Protein AF-U2TJZ3-F1 (afdb_monomer)

Organism: NCBI:txid1125712

pLDDT: mean 84.26, std 11.45, range [46.31, 97.44]

Sequence (152 aa):
MGEGGQATVEAALLLPAVMLVLALVLEPACMGYTYATMRAVAAQTARAVATDYDGSLGDCAQYARRRLAAVPELAPFHVGGAEDWNCQMARDGSRVTVSIRGHVRPLPLLGVAASAFGQSDGTGVVLEATCAEQVRAEWVGGGYGEWQQMWG

Secondary structure (DSSP, 8-state):
--HHHHHHHHHHHHHHHHHHHHHHHHHHHHHHHHHHHHHHHHHHHHHHHHH--SS-THHHHHHHHHHHTTS-SSTTT-BS-TTT-EEEEEEETTEEEEEEEEEE---HHHHHHHHHHS-B-SS-EEEEEEEEEE-S-TTS-S-HHHHHHH--

Foldseek 3Di:
DPPVVVVVVCVVVVVVVVVVVCLVPVLVVLQVVLLVQLQVLFVVLQVVVLPDDPPDCVVSVVSSLVSSVVFDCDQSNFHDPSVQWDWDWDDDPQKIKIKIKGFHARPPVVQVVQVVVAPADPGGGMDMHMDMDRSDDPPPDDDPVRVVVVVD

Nearest PDB structures (foldseek):
  6zqb-assembly1_CH  TM=5.609E-01  e=2.072E+00  Saccharomyces cerevisiae S288C
  1vi7-assembly1_A  TM=5.652E-01  e=4.225E+00  Escherichia coli
  7ah9-assembly1_5C  TM=4.127E-01  e=5.841E+00  Salmonella enterica subsp. enterica serovar Typhimurium str. LT2
  4u7o-assembly1_B  TM=3.517E-01  e=3.712E+00  Lactiplantibacillus plantarum JDM1
  1dwn-assembly1_A-42  TM=3.618E-01  e=7.568E+00  Pseudomonas phage PP7

Solvent-accessible surface area (backbone atoms only — not comparable to full-atom values): 8513 Å² total; per-residue (Å²): 146,61,67,76,60,51,58,52,53,53,56,64,50,44,57,59,51,52,52,51,53,48,50,66,52,49,42,58,50,33,40,46,51,37,50,52,48,43,43,52,42,20,47,54,35,31,54,49,52,63,72,57,80,86,84,63,67,60,62,46,39,54,52,38,49,63,60,52,66,75,54,57,88,38,47,46,43,22,46,73,59,84,79,42,55,45,66,48,75,48,76,58,93,49,36,26,38,17,38,38,33,39,31,24,43,52,60,72,78,54,30,53,54,48,41,73,77,42,59,58,60,98,86,25,36,54,48,76,28,75,30,75,48,72,69,52,62,88,84,66,73,76,52,74,69,54,54,50,61,75,77,105

Radius of gyration: 23.38 Å; Cα contacts (8 Å, |Δi|>4): 190; chains: 1; bounding box: 62×33×78 Å

InterPro domains:
  IPR012495 TadE-like domain [PF07811] (5-47)

Mean predicted aligned error: 9.0 Å

Structure (mmCIF, N/CA/C/O backbone):
data_AF-U2TJZ3-F1
#
_entry.id   AF-U2TJZ3-F1
#
loop_
_atom_site.group_PDB
_atom_site.id
_atom_site.type_symbol
_atom_site.label_atom_id
_atom_site.label_alt_id
_atom_site.label_comp_id
_atom_site.label_asym_id
_atom_site.label_entity_id
_atom_site.label_seq_id
_atom_site.pdbx_PDB_ins_code
_atom_site.Cartn_x
_atom_site.Cartn_y
_atom_site.Cartn_z
_atom_site.occupancy
_atom_site.B_iso_or_equiv
_atom_site.auth_seq_id
_atom_site.auth_comp_id
_atom_site.auth_asym_id
_atom_site.auth_atom_id
_atom_site.pdbx_PDB_model_num
ATOM 1 N N . MET A 1 1 ? -26.276 4.419 49.925 1.00 46.31 1 MET A N 1
ATOM 2 C CA . MET A 1 1 ? -27.156 4.292 48.737 1.00 46.31 1 MET A CA 1
ATOM 3 C C . MET A 1 1 ? -26.492 4.941 47.513 1.00 46.31 1 MET A C 1
ATOM 5 O O . MET A 1 1 ? -27.097 5.785 46.872 1.00 46.31 1 MET A O 1
ATOM 9 N N . GLY A 1 2 ? -25.234 4.579 47.210 1.00 55.44 2 GLY A N 1
ATOM 10 C CA . GLY A 1 2 ? -24.443 5.199 46.126 1.00 55.44 2 GLY A CA 1
ATOM 11 C C . GLY A 1 2 ? -23.671 4.211 45.240 1.00 55.44 2 GLY A C 1
ATOM 12 O O . GLY A 1 2 ? -23.315 4.549 44.119 1.00 55.44 2 GLY A O 1
ATOM 13 N N . GLU A 1 3 ? -23.475 2.969 45.687 1.00 58.41 3 GLU A N 1
ATOM 14 C CA . GLU A 1 3 ? -22.602 2.000 45.004 1.00 58.41 3 GLU A CA 1
ATOM 15 C C . GLU A 1 3 ? -23.244 1.355 43.761 1.00 58.41 3 GLU A C 1
ATOM 17 O O . GLU A 1 3 ? -22.561 1.110 42.770 1.00 58.41 3 GLU A O 1
ATOM 22 N N . GLY A 1 4 ? -24.567 1.143 43.755 1.00 58.09 4 GLY A N 1
ATOM 23 C CA . GLY A 1 4 ? -25.264 0.526 42.613 1.00 58.09 4 GLY A CA 1
ATOM 24 C C . GLY A 1 4 ? -25.368 1.425 41.371 1.00 58.09 4 GLY A C 1
ATOM 25 O O . GLY A 1 4 ? -25.402 0.933 40.244 1.00 58.09 4 GLY A O 1
ATOM 26 N N . GLY A 1 5 ? -25.378 2.749 41.568 1.00 60.09 5 GLY A N 1
ATOM 27 C CA . GLY A 1 5 ? -25.382 3.721 40.473 1.00 60.09 5 GLY A CA 1
ATOM 28 C C . GLY A 1 5 ? -24.017 3.806 39.796 1.00 60.09 5 GLY A C 1
ATOM 29 O O . GLY A 1 5 ? -23.932 3.679 38.579 1.00 60.09 5 GLY A O 1
ATOM 30 N N . GLN A 1 6 ? -22.948 3.929 40.590 1.00 61.75 6 GLN A N 1
ATOM 31 C CA . GLN A 1 6 ? -21.574 4.082 40.103 1.00 61.75 6 GLN A CA 1
ATOM 32 C C . GLN A 1 6 ? -21.099 2.886 39.265 1.00 61.75 6 GLN A C 1
ATOM 34 O O . GLN A 1 6 ? -20.560 3.090 38.180 1.00 61.75 6 GLN A O 1
ATOM 39 N N . ALA A 1 7 ? -21.388 1.652 39.692 1.00 65.44 7 ALA A N 1
ATOM 40 C CA . ALA A 1 7 ? -21.024 0.449 38.937 1.00 65.44 7 ALA A CA 1
ATOM 41 C C . ALA A 1 7 ? -21.679 0.390 37.539 1.00 65.44 7 ALA A C 1
ATOM 43 O O . ALA A 1 7 ? -21.076 -0.098 36.585 1.00 65.44 7 ALA A O 1
ATOM 44 N N . THR A 1 8 ? -22.894 0.930 37.394 1.00 67.44 8 THR A N 1
ATOM 45 C CA . THR A 1 8 ? -23.599 0.991 36.102 1.00 67.44 8 THR A CA 1
ATOM 46 C C . THR A 1 8 ? -23.010 2.074 35.193 1.00 67.44 8 THR A C 1
ATOM 48 O O . THR A 1 8 ? -22.888 1.863 33.987 1.00 67.44 8 THR A O 1
ATOM 51 N N . VAL A 1 9 ? -22.603 3.219 35.758 1.00 70.88 9 VAL A N 1
ATOM 52 C CA . VAL A 1 9 ? -21.956 4.302 34.994 1.00 70.88 9 VAL A CA 1
ATOM 53 C C . VAL A 1 9 ? -20.569 3.875 34.504 1.00 70.88 9 VAL A C 1
ATOM 55 O O . VAL A 1 9 ? -20.241 4.092 33.339 1.00 70.88 9 VAL A O 1
ATOM 58 N N . GLU A 1 10 ? -19.779 3.210 35.351 1.00 73.25 10 GLU A N 1
ATOM 59 C CA . GLU A 1 10 ? -18.466 2.680 34.966 1.00 73.25 10 GLU A CA 1
ATOM 60 C C . GLU A 1 10 ? -18.588 1.603 33.878 1.00 73.25 10 GLU A C 1
ATOM 62 O O . GLU A 1 10 ? -17.864 1.658 32.884 1.00 73.25 10 GLU A O 1
ATOM 67 N N . ALA A 1 11 ? -19.561 0.690 33.983 1.00 75.25 11 ALA A N 1
ATOM 68 C CA . ALA A 1 11 ? -19.828 -0.303 32.941 1.00 75.25 11 ALA A CA 1
ATOM 69 C C . ALA A 1 11 ? -20.281 0.327 31.607 1.00 75.25 11 ALA A C 1
ATOM 71 O O . ALA A 1 11 ? -19.885 -0.143 30.538 1.00 75.25 11 ALA A O 1
ATOM 72 N N . ALA A 1 12 ? -21.068 1.409 31.649 1.00 81.69 12 ALA A N 1
ATOM 73 C CA . ALA A 1 12 ? -21.532 2.115 30.452 1.00 81.69 12 ALA A CA 1
ATOM 74 C C . ALA A 1 12 ? -20.397 2.842 29.706 1.00 81.69 12 ALA A C 1
ATOM 76 O O . ALA A 1 12 ? -20.434 2.936 28.480 1.00 81.69 12 ALA A O 1
ATOM 77 N N . LEU A 1 13 ? -19.380 3.325 30.427 1.00 85.06 13 LEU A N 1
ATOM 78 C CA . LEU A 1 13 ? -18.173 3.936 29.852 1.00 85.06 13 LEU A CA 1
ATOM 79 C C . LEU A 1 13 ? -17.121 2.903 29.429 1.00 85.06 13 LEU A C 1
ATOM 81 O O . LEU A 1 13 ? -16.334 3.176 28.520 1.00 85.06 13 LEU A O 1
ATOM 85 N N . LEU A 1 14 ? -17.124 1.716 30.041 1.00 88.75 14 LEU A N 1
ATOM 86 C CA . LEU A 1 14 ? -16.159 0.659 29.752 1.00 88.75 14 LEU A CA 1
ATOM 87 C C . LEU A 1 14 ? -16.246 0.191 28.296 1.00 88.75 14 LEU A C 1
ATOM 89 O O . LEU A 1 14 ? -15.222 0.084 27.628 1.00 88.75 14 LEU A O 1
ATOM 93 N N . LEU A 1 15 ? -17.454 -0.062 27.781 1.00 88.50 15 LEU A N 1
ATOM 94 C CA . LEU A 1 15 ? -17.619 -0.581 26.421 1.00 88.50 15 LEU A CA 1
ATOM 95 C C . LEU A 1 15 ? -17.111 0.410 25.349 1.00 88.50 15 LEU A C 1
ATOM 97 O O . LEU A 1 15 ? -16.272 0.001 24.543 1.00 88.50 15 LEU A O 1
ATOM 101 N N . PRO A 1 16 ? -17.513 1.701 25.339 1.00 89.12 16 PRO A N 1
ATOM 102 C CA . PRO A 1 16 ? -16.952 2.688 24.415 1.00 89.12 16 PRO A CA 1
ATOM 103 C C . PRO A 1 16 ? -15.436 2.856 24.553 1.00 89.12 16 PRO A C 1
ATOM 105 O O . PRO A 1 16 ? -14.745 2.952 23.542 1.00 89.12 16 PRO A O 1
ATOM 108 N N . ALA A 1 17 ? -14.906 2.855 25.782 1.00 90.56 17 ALA A N 1
ATOM 109 C CA . ALA A 1 17 ? -13.470 2.981 26.019 1.00 90.56 17 ALA A CA 1
ATOM 110 C C . ALA A 1 17 ? -12.692 1.779 25.464 1.00 90.56 17 ALA A C 1
ATOM 112 O O . ALA A 1 17 ? -11.688 1.959 24.777 1.00 90.56 17 ALA A O 1
ATOM 113 N N . VAL A 1 18 ? -13.177 0.556 25.695 1.00 91.50 18 VAL A N 1
ATOM 114 C CA . VAL A 1 18 ? -12.571 -0.668 25.152 1.00 91.50 18 VAL A CA 1
ATOM 115 C C . VAL A 1 18 ? -12.627 -0.670 23.625 1.00 91.50 18 VAL A C 1
ATOM 117 O O . VAL A 1 18 ? -11.624 -0.986 22.989 1.00 91.50 18 VAL A O 1
ATOM 120 N N . MET A 1 19 ? -13.753 -0.274 23.021 1.00 89.12 19 MET A N 1
ATOM 121 C CA . MET A 1 19 ? -13.857 -0.161 21.561 1.00 89.12 19 MET A CA 1
ATOM 122 C C . MET A 1 19 ? -12.886 0.877 20.993 1.00 89.12 19 MET A C 1
ATOM 124 O O . MET A 1 19 ? -12.254 0.619 19.972 1.00 89.12 19 MET A O 1
ATOM 128 N N . LEU A 1 20 ? -12.729 2.021 21.663 1.00 88.44 20 LEU A N 1
ATOM 129 C CA . LEU A 1 20 ? -11.784 3.061 21.264 1.00 88.44 20 LEU A CA 1
ATOM 130 C C . LEU A 1 20 ? -10.336 2.564 21.339 1.00 88.44 20 LEU A C 1
ATOM 132 O O . LEU A 1 20 ? -9.574 2.768 20.398 1.00 88.44 20 LEU A O 1
ATOM 136 N N . VAL A 1 21 ? -9.962 1.878 22.423 1.00 90.44 21 VAL A N 1
ATOM 137 C CA . VAL A 1 21 ? -8.629 1.270 22.570 1.00 90.44 21 VAL A CA 1
ATOM 138 C C . VAL A 1 21 ? -8.394 0.211 21.494 1.00 90.44 21 VAL A C 1
ATOM 140 O O . VAL A 1 21 ? -7.330 0.190 20.879 1.00 90.44 21 VAL A O 1
ATOM 143 N N . LEU A 1 22 ? -9.387 -0.637 21.217 1.00 90.81 22 LEU A N 1
ATOM 144 C CA . LEU A 1 22 ? -9.282 -1.637 20.159 1.00 90.81 22 LEU A CA 1
ATOM 145 C C . LEU A 1 22 ? -9.104 -0.980 18.78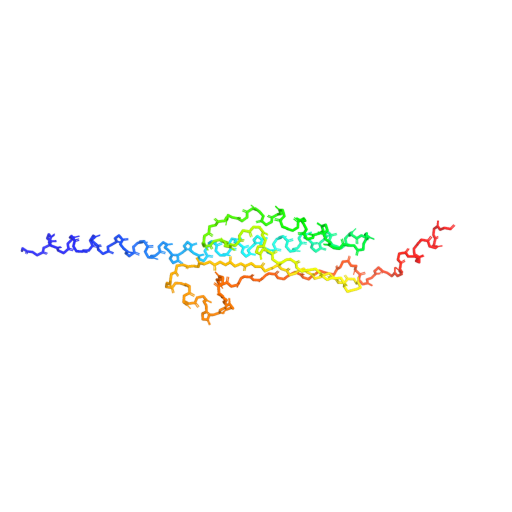6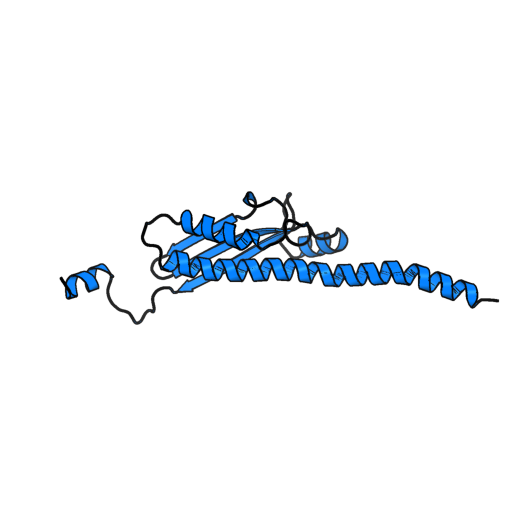 1.00 90.81 22 LEU A C 1
ATOM 147 O O . LEU A 1 22 ? -8.249 -1.418 18.025 1.00 90.81 22 LEU A O 1
ATOM 151 N N . ALA A 1 23 ? -9.851 0.084 18.485 1.00 86.56 23 ALA A N 1
ATOM 152 C CA . ALA A 1 23 ? -9.700 0.847 17.247 1.00 86.56 23 ALA A CA 1
ATOM 153 C C . ALA A 1 23 ? -8.297 1.471 17.123 1.00 86.56 23 ALA A C 1
ATOM 155 O O . ALA A 1 23 ? -7.653 1.334 16.085 1.00 86.56 23 ALA A O 1
ATOM 156 N N . LEU A 1 24 ? -7.791 2.062 18.212 1.00 85.56 24 LEU A N 1
ATOM 157 C CA . LEU A 1 24 ? -6.438 2.623 18.315 1.00 85.56 24 LEU A CA 1
ATOM 158 C C . LEU A 1 24 ? -5.327 1.606 18.042 1.00 85.56 24 LEU A C 1
ATOM 160 O O . LEU A 1 24 ? -4.275 1.992 17.543 1.00 85.56 24 LEU A O 1
ATOM 164 N N . VAL A 1 25 ? -5.539 0.329 18.363 1.00 89.75 25 VAL A N 1
ATOM 165 C CA . VAL A 1 25 ? -4.554 -0.738 18.125 1.00 89.75 25 VAL A CA 1
ATOM 166 C C . VAL A 1 25 ? -4.746 -1.393 16.758 1.00 89.75 25 VAL A C 1
ATOM 168 O O . VAL A 1 25 ? -3.770 -1.676 16.063 1.00 89.75 25 VAL A O 1
ATOM 171 N N . LEU A 1 26 ? -5.993 -1.648 16.362 1.00 90.38 26 LEU A N 1
ATOM 172 C CA . LEU A 1 26 ? -6.299 -2.407 15.155 1.00 90.38 26 LEU A CA 1
ATOM 173 C C . LEU A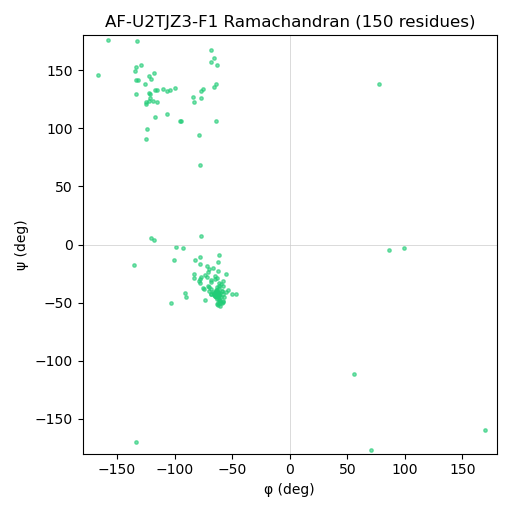 1 26 ? -5.947 -1.622 13.892 1.00 90.38 26 LEU A C 1
ATOM 175 O O . LEU A 1 26 ? -5.378 -2.187 12.967 1.00 90.38 26 LEU A O 1
ATOM 179 N N . GLU A 1 27 ? -6.215 -0.321 13.858 1.00 88.94 27 GLU A N 1
ATOM 180 C CA . GLU A 1 27 ? -5.898 0.501 12.691 1.00 88.94 27 GLU A CA 1
ATOM 181 C C . GLU A 1 27 ? -4.418 0.560 12.311 1.00 88.94 27 GLU A C 1
ATOM 183 O O . GLU A 1 27 ? -4.103 0.273 11.152 1.00 88.94 27 GLU A O 1
ATOM 188 N N . PRO A 1 28 ? -3.483 0.899 13.219 1.00 87.81 28 PRO A N 1
ATOM 189 C CA . PRO A 1 28 ? -2.069 0.870 12.875 1.00 87.81 28 PRO A CA 1
ATOM 190 C C . PRO A 1 28 ? -1.600 -0.544 12.530 1.00 87.81 28 PRO A C 1
ATOM 192 O O . PRO A 1 28 ? -0.708 -0.689 11.696 1.00 87.81 28 PRO A O 1
ATOM 195 N N . ALA A 1 29 ? -2.214 -1.589 13.097 1.00 91.69 29 ALA A N 1
ATOM 196 C CA . ALA A 1 29 ? -1.929 -2.964 12.699 1.00 91.69 29 ALA A CA 1
ATOM 197 C C . ALA A 1 29 ? -2.373 -3.251 11.250 1.00 91.69 29 ALA A C 1
ATOM 199 O O . ALA A 1 29 ? -1.602 -3.835 10.488 1.00 91.69 29 ALA A O 1
ATOM 200 N N . CYS A 1 30 ? -3.563 -2.799 10.841 1.00 92.25 30 CYS A N 1
ATOM 201 C CA . CYS A 1 30 ? -4.058 -2.921 9.465 1.00 92.25 30 CYS A CA 1
ATOM 202 C C . CYS A 1 30 ? -3.164 -2.168 8.471 1.00 92.25 30 CYS A C 1
ATOM 204 O O . CYS A 1 30 ? -2.692 -2.756 7.497 1.00 92.25 30 CYS A O 1
ATOM 206 N N . MET A 1 31 ? -2.860 -0.898 8.751 1.00 90.75 31 MET A N 1
ATOM 207 C CA . MET A 1 31 ? -1.976 -0.090 7.904 1.00 90.75 31 MET A CA 1
ATOM 208 C C . MET A 1 31 ? -0.561 -0.677 7.843 1.00 90.75 31 MET A C 1
ATOM 210 O O . MET A 1 31 ? 0.046 -0.742 6.774 1.00 90.75 31 MET A O 1
ATOM 214 N N . GLY A 1 32 ? -0.043 -1.157 8.977 1.00 92.00 32 GLY A N 1
ATOM 215 C CA . GLY A 1 32 ? 1.256 -1.818 9.065 1.00 92.00 32 GLY A CA 1
ATOM 216 C C . GLY A 1 32 ? 1.316 -3.109 8.251 1.00 92.00 32 GLY A C 1
ATOM 217 O O . GLY A 1 32 ? 2.316 -3.354 7.577 1.00 92.00 32 GLY A O 1
ATOM 218 N N . TYR A 1 33 ? 0.241 -3.902 8.247 1.00 95.12 33 TYR A N 1
ATOM 219 C CA . TYR A 1 33 ? 0.121 -5.084 7.394 1.00 95.12 33 TYR A CA 1
ATOM 220 C C . TYR A 1 33 ? 0.168 -4.717 5.906 1.00 95.12 33 TYR A C 1
ATOM 222 O O . TYR A 1 33 ? 0.945 -5.316 5.154 1.00 95.12 33 TYR A O 1
ATOM 230 N N . THR A 1 34 ? -0.608 -3.713 5.484 1.00 94.88 34 THR A N 1
ATOM 231 C CA . THR A 1 34 ? -0.594 -3.226 4.098 1.00 94.88 34 THR A CA 1
ATOM 232 C C . THR A 1 34 ? 0.802 -2.753 3.711 1.00 94.88 34 THR A C 1
ATOM 234 O O . THR A 1 34 ? 1.363 -3.232 2.727 1.00 94.88 34 THR A O 1
ATOM 237 N N . TYR A 1 35 ? 1.423 -1.899 4.526 1.00 94.81 35 TYR A N 1
ATOM 238 C CA . TYR A 1 35 ? 2.762 -1.376 4.265 1.00 94.81 35 TYR A CA 1
ATOM 239 C C . TYR A 1 35 ? 3.832 -2.479 4.204 1.00 94.81 35 TYR A C 1
ATOM 241 O O . TYR A 1 35 ? 4.680 -2.484 3.308 1.00 94.81 35 TYR A O 1
ATOM 249 N N . ALA A 1 36 ? 3.791 -3.455 5.116 1.00 96.25 36 ALA A N 1
ATOM 250 C CA . ALA A 1 36 ? 4.704 -4.597 5.099 1.00 96.25 36 ALA A CA 1
ATOM 251 C C . ALA A 1 36 ? 4.536 -5.440 3.826 1.00 96.25 36 ALA A C 1
ATOM 253 O O . ALA A 1 36 ? 5.529 -5.835 3.209 1.00 96.25 36 ALA A O 1
ATOM 254 N N . THR A 1 37 ? 3.290 -5.660 3.401 1.00 96.75 37 THR A N 1
ATOM 255 C CA . THR A 1 37 ? 2.972 -6.362 2.153 1.00 96.75 37 THR A CA 1
ATOM 256 C C . THR A 1 37 ? 3.498 -5.587 0.948 1.00 96.75 37 THR A C 1
ATOM 258 O O . THR A 1 37 ? 4.198 -6.167 0.120 1.00 96.75 37 THR A O 1
ATOM 261 N N . MET A 1 38 ? 3.276 -4.270 0.883 1.00 97.00 38 MET A N 1
ATOM 262 C CA . MET A 1 38 ? 3.807 -3.416 -0.185 1.00 97.00 38 MET A CA 1
ATOM 263 C C . MET A 1 38 ? 5.333 -3.499 -0.268 1.00 97.00 38 MET A C 1
ATOM 265 O O . MET A 1 38 ? 5.878 -3.697 -1.349 1.00 97.00 38 MET A O 1
ATOM 269 N N . ARG A 1 39 ? 6.043 -3.429 0.866 1.00 97.31 39 ARG A N 1
ATOM 270 C CA . ARG A 1 39 ? 7.509 -3.571 0.889 1.00 97.31 39 ARG A CA 1
ATOM 271 C C . ARG A 1 39 ? 7.974 -4.934 0.384 1.00 97.31 39 ARG A C 1
ATOM 273 O O . ARG A 1 39 ? 8.943 -5.006 -0.372 1.00 97.31 39 ARG A O 1
ATOM 280 N N . ALA A 1 40 ? 7.296 -6.007 0.789 1.00 96.81 40 ALA A N 1
ATOM 281 C CA . ALA A 1 40 ? 7.620 -7.355 0.336 1.00 96.81 40 ALA A CA 1
ATOM 282 C C . ALA A 1 40 ? 7.400 -7.508 -1.177 1.00 96.81 40 ALA A C 1
ATOM 284 O O . ALA A 1 40 ? 8.268 -8.046 -1.870 1.00 96.81 40 ALA A O 1
ATOM 285 N N . VAL A 1 41 ? 6.283 -6.991 -1.698 1.00 97.44 41 VAL A N 1
ATOM 286 C CA . VAL A 1 41 ? 5.984 -7.000 -3.134 1.00 97.44 41 VAL A CA 1
ATOM 287 C C . VAL A 1 41 ? 6.977 -6.134 -3.907 1.00 97.44 41 VAL A C 1
ATOM 289 O O . VAL A 1 41 ? 7.460 -6.575 -4.947 1.00 97.44 41 VAL A O 1
ATOM 292 N N . ALA A 1 42 ? 7.347 -4.956 -3.401 1.00 96.75 42 ALA A N 1
ATOM 293 C CA . ALA A 1 42 ? 8.334 -4.085 -4.035 1.00 96.75 42 ALA A CA 1
ATOM 294 C C . ALA A 1 42 ? 9.692 -4.787 -4.181 1.00 96.75 42 ALA A C 1
ATOM 296 O O . ALA A 1 42 ? 10.259 -4.789 -5.269 1.00 96.75 42 ALA A O 1
ATOM 297 N N . ALA A 1 43 ? 10.172 -5.468 -3.135 1.00 94.94 43 ALA A N 1
ATOM 298 C CA . ALA A 1 43 ? 11.425 -6.228 -3.188 1.00 94.94 43 ALA A CA 1
ATOM 299 C C . ALA A 1 43 ? 11.357 -7.430 -4.148 1.00 94.94 43 ALA A C 1
ATOM 301 O O . ALA A 1 43 ? 12.271 -7.674 -4.931 1.00 94.94 43 ALA A O 1
ATOM 302 N N . GLN A 1 44 ? 10.255 -8.184 -4.134 1.00 95.06 44 GLN A N 1
ATOM 303 C CA . GLN A 1 44 ? 10.061 -9.304 -5.063 1.00 95.06 44 GLN A CA 1
ATOM 304 C C . GLN A 1 44 ? 9.998 -8.828 -6.517 1.00 95.06 44 GLN A C 1
ATOM 306 O O . GLN A 1 44 ? 10.567 -9.460 -7.404 1.00 95.06 44 GLN A O 1
ATOM 311 N N . THR A 1 45 ? 9.334 -7.699 -6.748 1.00 94.94 45 THR A N 1
ATOM 312 C CA . THR A 1 45 ? 9.223 -7.080 -8.067 1.00 94.94 45 THR A CA 1
ATOM 313 C C . THR A 1 45 ? 10.556 -6.491 -8.508 1.00 94.94 45 THR A C 1
ATOM 315 O O . THR A 1 45 ? 10.892 -6.620 -9.674 1.00 94.94 45 THR A O 1
ATOM 318 N N . ALA A 1 46 ? 11.368 -5.935 -7.602 1.00 93.19 46 ALA A N 1
ATOM 319 C CA . ALA A 1 46 ? 12.712 -5.462 -7.933 1.00 93.19 46 ALA A CA 1
ATOM 320 C C . ALA A 1 46 ? 13.580 -6.598 -8.493 1.00 93.19 46 ALA A C 1
ATOM 322 O O . ALA A 1 46 ? 14.263 -6.411 -9.495 1.00 93.19 46 ALA A O 1
ATOM 323 N N . ARG A 1 47 ? 13.475 -7.806 -7.924 1.00 91.06 47 ARG A N 1
ATOM 324 C CA . ARG A 1 47 ? 14.143 -9.006 -8.454 1.00 91.06 47 ARG A CA 1
ATOM 325 C C . ARG A 1 47 ? 13.544 -9.502 -9.767 1.00 91.06 47 ARG A C 1
ATOM 327 O O . ARG A 1 47 ? 14.288 -9.967 -10.618 1.00 91.06 47 ARG A O 1
ATOM 334 N N . ALA A 1 48 ? 12.228 -9.407 -9.949 1.00 91.31 48 ALA A N 1
ATOM 335 C CA . ALA A 1 48 ? 11.603 -9.740 -11.230 1.00 91.31 48 ALA A CA 1
ATOM 336 C C . ALA A 1 48 ? 12.112 -8.795 -12.328 1.00 91.31 48 ALA A C 1
ATOM 338 O O . ALA A 1 48 ? 12.695 -9.249 -13.311 1.00 91.31 48 ALA A O 1
ATOM 339 N N . VAL A 1 49 ? 12.022 -7.485 -12.072 1.00 91.31 49 VAL A N 1
ATOM 340 C CA . VAL A 1 49 ? 12.547 -6.421 -12.930 1.00 91.31 49 VAL A CA 1
ATOM 341 C C . VAL A 1 49 ? 14.025 -6.627 -13.182 1.00 91.31 49 VAL A C 1
ATOM 343 O O . VAL A 1 49 ? 14.440 -6.428 -14.301 1.00 91.31 49 VAL A O 1
ATOM 346 N N . ALA A 1 50 ? 14.834 -7.031 -12.204 1.00 87.88 50 ALA A N 1
ATOM 347 C CA . ALA A 1 50 ? 16.265 -7.300 -12.357 1.00 87.88 50 ALA A CA 1
ATOM 348 C C . ALA A 1 50 ? 16.596 -8.368 -13.411 1.00 87.88 50 ALA A C 1
ATOM 350 O O . ALA A 1 50 ? 17.609 -8.266 -14.100 1.00 87.88 50 ALA A O 1
ATOM 351 N N . THR A 1 51 ? 15.740 -9.378 -13.523 1.00 85.94 51 THR A N 1
ATOM 352 C CA . THR A 1 51 ? 15.918 -10.526 -14.423 1.00 85.94 51 THR A CA 1
ATOM 353 C C . THR A 1 51 ? 15.136 -10.405 -15.724 1.00 85.94 51 THR A C 1
ATOM 355 O O . THR A 1 51 ? 15.226 -11.283 -16.577 1.00 85.94 51 THR A O 1
ATOM 358 N N . ASP A 1 52 ? 14.369 -9.330 -15.873 1.00 83.31 52 ASP A N 1
ATOM 359 C CA . ASP A 1 52 ? 13.585 -9.059 -17.063 1.00 83.31 52 ASP A CA 1
ATOM 360 C C . ASP A 1 52 ? 14.452 -8.391 -18.145 1.00 83.31 52 ASP A C 1
ATOM 362 O O . ASP A 1 52 ? 15.098 -7.360 -17.920 1.00 83.31 52 ASP A O 1
ATOM 366 N N . TYR A 1 53 ? 14.523 -9.008 -19.320 1.00 74.12 53 TYR A N 1
ATOM 367 C CA . TYR A 1 53 ? 15.318 -8.533 -20.456 1.00 74.12 53 TYR A CA 1
ATOM 368 C C . TYR A 1 53 ? 14.457 -8.261 -21.694 1.00 74.12 53 TYR A C 1
ATOM 370 O O . TYR A 1 53 ? 15.014 -7.941 -22.743 1.00 74.12 53 TYR A O 1
ATOM 378 N N . ASP A 1 54 ? 13.126 -8.359 -21.586 1.00 74.38 54 ASP A N 1
ATOM 379 C CA . ASP A 1 54 ? 12.215 -8.147 -22.717 1.00 74.38 54 ASP A CA 1
ATOM 380 C C . ASP A 1 54 ? 11.999 -6.658 -23.061 1.00 74.38 54 ASP A C 1
ATOM 382 O O . ASP A 1 54 ? 11.496 -6.320 -24.133 1.00 74.38 54 ASP A O 1
ATOM 386 N N . GLY A 1 55 ? 12.462 -5.763 -22.181 1.00 68.25 55 GLY A N 1
ATOM 387 C CA . GLY A 1 55 ? 12.434 -4.311 -22.355 1.00 68.25 55 GLY A CA 1
ATOM 388 C C . GLY A 1 55 ? 11.129 -3.641 -21.913 1.00 68.25 55 GLY A C 1
ATOM 389 O O . GLY A 1 55 ? 11.071 -2.410 -21.893 1.00 68.25 55 GLY A O 1
ATOM 390 N N . SER A 1 56 ? 10.110 -4.406 -21.516 1.00 81.00 56 SER A N 1
ATOM 391 C CA . SER A 1 56 ? 8.802 -3.920 -21.083 1.00 81.00 56 SER A CA 1
ATOM 392 C C . SER A 1 56 ? 8.515 -4.270 -19.618 1.00 81.00 56 SER A C 1
ATOM 394 O O . SER A 1 56 ? 8.185 -5.385 -19.250 1.00 81.00 56 SER A O 1
ATOM 396 N N . LEU A 1 57 ? 8.517 -3.265 -18.741 1.00 86.31 57 LEU A N 1
ATOM 397 C CA . LEU A 1 57 ? 8.232 -3.485 -17.312 1.00 86.31 57 LEU A CA 1
ATOM 398 C C . LEU A 1 57 ? 6.731 -3.671 -17.001 1.00 86.31 57 LEU A C 1
ATOM 400 O O . LEU A 1 57 ? 6.337 -3.714 -15.834 1.00 86.31 57 LEU A O 1
ATOM 404 N N . GLY A 1 58 ? 5.881 -3.769 -18.030 1.00 87.50 58 GLY A N 1
ATOM 405 C CA . GLY A 1 58 ? 4.431 -3.920 -17.886 1.00 87.50 58 GLY A CA 1
ATOM 406 C C . GLY A 1 58 ? 4.043 -5.235 -17.209 1.00 87.50 58 GLY A C 1
ATOM 407 O O . GLY A 1 58 ? 3.198 -5.242 -16.311 1.00 87.50 58 GLY A O 1
ATOM 408 N N . ASP A 1 59 ? 4.725 -6.325 -17.556 1.00 90.44 59 ASP A N 1
ATOM 409 C CA . ASP A 1 59 ? 4.494 -7.640 -16.954 1.00 90.44 59 ASP A CA 1
ATOM 410 C C . ASP A 1 59 ? 4.930 -7.662 -15.485 1.00 90.44 59 ASP A C 1
ATOM 412 O O . ASP A 1 59 ? 4.217 -8.187 -14.623 1.00 90.44 59 ASP A O 1
ATOM 416 N N . CYS A 1 60 ? 6.036 -6.985 -15.162 1.00 92.31 60 CYS A N 1
ATOM 417 C CA . CYS A 1 60 ? 6.471 -6.760 -13.785 1.00 92.31 60 CYS A CA 1
ATOM 418 C C . CYS A 1 60 ? 5.435 -5.957 -12.974 1.00 92.31 60 CYS A C 1
ATOM 420 O O . CYS A 1 60 ? 5.200 -6.251 -11.798 1.00 92.31 60 CYS A O 1
ATOM 422 N N . ALA A 1 61 ? 4.769 -4.974 -13.590 1.00 92.44 61 ALA A N 1
ATOM 423 C CA . ALA A 1 61 ? 3.693 -4.224 -12.946 1.00 92.44 61 ALA A CA 1
ATOM 424 C C . ALA A 1 61 ? 2.442 -5.069 -12.708 1.00 92.44 61 ALA A C 1
ATOM 426 O O . ALA A 1 61 ? 1.875 -5.043 -11.611 1.00 92.44 61 ALA A O 1
ATOM 427 N N . GLN A 1 62 ? 2.044 -5.884 -13.683 1.00 92.94 62 GLN A N 1
ATOM 428 C CA . GLN A 1 62 ? 0.931 -6.807 -13.501 1.00 92.94 62 GLN A CA 1
ATOM 429 C C . GLN A 1 62 ? 1.243 -7.856 -12.423 1.00 92.94 62 GLN A C 1
ATOM 431 O O . GLN A 1 62 ? 0.379 -8.187 -11.607 1.00 92.94 62 GLN A O 1
ATOM 436 N N . TYR A 1 63 ? 2.481 -8.345 -12.377 1.00 94.06 63 TYR A N 1
ATOM 437 C CA . TYR A 1 63 ? 2.965 -9.231 -11.326 1.00 94.06 63 TYR A CA 1
ATOM 438 C C . TYR A 1 63 ? 2.830 -8.596 -9.936 1.00 94.06 63 TYR A C 1
ATOM 440 O O . TYR A 1 63 ? 2.262 -9.223 -9.039 1.00 94.06 63 TYR A O 1
ATOM 448 N N . ALA A 1 64 ? 3.273 -7.346 -9.765 1.00 95.56 64 ALA A N 1
ATOM 449 C CA . ALA A 1 64 ? 3.132 -6.621 -8.504 1.00 95.56 64 ALA A CA 1
ATOM 450 C C . ALA A 1 64 ? 1.658 -6.505 -8.082 1.00 95.56 64 ALA A C 1
ATOM 452 O O . ALA A 1 64 ? 1.307 -6.898 -6.968 1.00 95.56 64 ALA A O 1
ATOM 453 N N . ARG A 1 65 ? 0.773 -6.074 -8.994 1.00 94.94 65 ARG A N 1
ATOM 454 C CA . ARG A 1 65 ?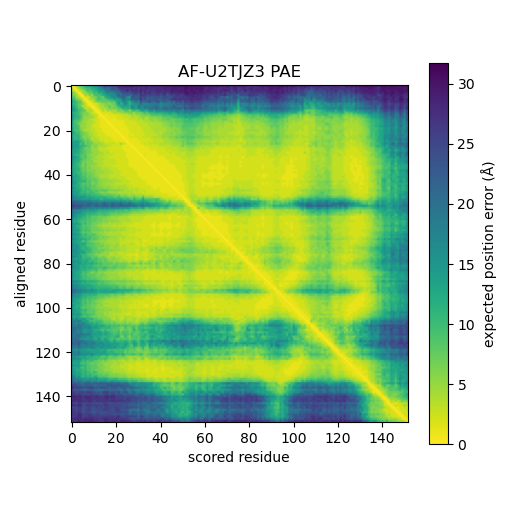 -0.676 -5.952 -8.738 1.00 94.94 65 ARG A CA 1
ATOM 455 C C . ARG A 1 65 ? -1.319 -7.273 -8.315 1.00 94.94 65 ARG A C 1
ATOM 457 O O . ARG A 1 65 ? -2.086 -7.305 -7.357 1.00 94.94 65 ARG A O 1
ATOM 464 N N . ARG A 1 66 ? -0.964 -8.390 -8.962 1.00 95.06 66 ARG A N 1
ATOM 465 C CA . ARG A 1 66 ? -1.462 -9.725 -8.577 1.00 95.06 66 ARG A CA 1
ATOM 466 C C . ARG A 1 66 ? -1.054 -10.114 -7.157 1.00 95.06 66 ARG A C 1
ATOM 468 O O . ARG A 1 66 ? -1.826 -10.776 -6.475 1.00 95.06 66 ARG A O 1
ATOM 475 N N . ARG A 1 67 ? 0.142 -9.724 -6.701 1.00 95.00 67 ARG A N 1
ATOM 476 C CA . ARG A 1 67 ? 0.585 -10.001 -5.322 1.00 95.00 67 ARG A CA 1
ATOM 477 C C . ARG A 1 67 ? -0.030 -9.035 -4.309 1.00 95.00 67 ARG A C 1
ATOM 479 O O . ARG A 1 67 ? -0.305 -9.452 -3.189 1.00 95.00 67 ARG A O 1
ATOM 486 N N . LEU A 1 68 ? -0.299 -7.791 -4.706 1.00 96.19 68 LEU A N 1
ATOM 487 C CA . LEU A 1 68 ? -1.023 -6.815 -3.882 1.00 96.19 68 LEU A CA 1
ATOM 488 C C . LEU A 1 68 ? -2.485 -7.208 -3.643 1.00 96.19 68 LEU A C 1
ATOM 490 O O . LEU A 1 68 ? -3.043 -6.803 -2.633 1.00 96.19 68 LEU A O 1
ATOM 494 N N . ALA A 1 69 ? -3.066 -8.086 -4.468 1.00 93.81 69 ALA A N 1
ATOM 495 C CA . ALA A 1 69 ? -4.389 -8.671 -4.220 1.00 93.81 69 ALA A CA 1
ATOM 496 C C . ALA A 1 69 ? -4.481 -9.497 -2.916 1.00 93.81 69 ALA A C 1
ATOM 498 O O . ALA A 1 69 ? -5.573 -9.895 -2.517 1.00 93.81 69 ALA A O 1
ATOM 499 N N . ALA A 1 70 ? -3.354 -9.768 -2.244 1.00 93.19 70 ALA A N 1
ATOM 500 C CA . ALA A 1 70 ? -3.350 -10.316 -0.889 1.00 93.19 70 ALA A CA 1
ATOM 501 C C . ALA A 1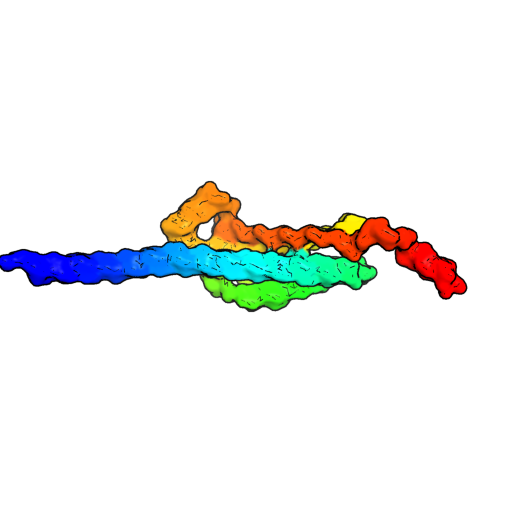 70 ? -3.828 -9.303 0.172 1.00 93.19 70 ALA A C 1
ATOM 503 O O . ALA A 1 70 ? -4.228 -9.712 1.261 1.00 93.19 70 ALA A O 1
ATOM 504 N N . VAL A 1 71 ? -3.782 -7.999 -0.125 1.00 93.75 71 VAL A N 1
ATOM 505 C CA . VAL A 1 71 ? -4.286 -6.944 0.759 1.00 93.75 71 VAL A CA 1
ATOM 506 C C . VAL A 1 71 ? -5.818 -6.902 0.671 1.00 93.75 71 VAL A C 1
ATOM 508 O O . VAL A 1 71 ? -6.356 -6.777 -0.429 1.00 93.75 71 VAL A O 1
ATOM 511 N N . PRO A 1 72 ? -6.544 -6.994 1.800 1.00 91.31 72 PRO A N 1
ATOM 512 C CA . PRO A 1 72 ? -8.000 -6.905 1.790 1.00 91.31 72 PRO A CA 1
ATOM 513 C C . PRO A 1 72 ? -8.507 -5.533 1.326 1.00 91.31 72 PRO A C 1
ATOM 515 O O . PRO A 1 72 ? -8.033 -4.501 1.796 1.00 91.31 72 PRO A O 1
ATOM 518 N N . GLU A 1 73 ? -9.550 -5.527 0.494 1.00 90.31 73 GLU A N 1
ATOM 519 C CA . GLU A 1 73 ? -10.286 -4.321 0.077 1.00 90.31 73 GLU A CA 1
ATOM 520 C C . GLU A 1 73 ? -11.244 -3.854 1.186 1.00 90.31 73 GLU A C 1
ATOM 522 O O . GLU A 1 73 ? -12.468 -3.973 1.101 1.00 90.31 73 GLU A O 1
ATOM 527 N N . LEU A 1 74 ? -10.668 -3.374 2.284 1.00 89.25 74 LEU A N 1
ATOM 528 C CA . LEU A 1 74 ? -11.369 -2.845 3.450 1.00 89.25 74 LEU A CA 1
ATOM 529 C C . LEU A 1 74 ? -10.738 -1.511 3.834 1.00 89.25 74 LEU A C 1
ATOM 531 O O . LEU A 1 74 ? -9.519 -1.402 3.843 1.00 89.25 74 LEU A O 1
ATOM 535 N N . ALA A 1 75 ? -11.543 -0.531 4.249 1.00 86.81 75 ALA A N 1
ATOM 536 C CA . ALA A 1 75 ? -11.084 0.841 4.492 1.00 86.81 75 ALA A CA 1
ATOM 537 C C . ALA A 1 75 ? -9.776 0.990 5.315 1.00 86.81 75 ALA A C 1
ATOM 539 O O . ALA A 1 75 ? -8.921 1.772 4.894 1.00 86.81 75 ALA A O 1
ATOM 540 N N . PRO A 1 76 ? -9.545 0.232 6.412 1.00 85.06 76 PRO A N 1
ATOM 541 C CA . PRO A 1 76 ? -8.295 0.320 7.180 1.00 85.06 76 PRO A CA 1
ATOM 542 C C . PRO A 1 76 ? -7.064 -0.279 6.478 1.00 85.06 76 PRO A C 1
ATOM 544 O O . PRO A 1 76 ? -5.937 -0.014 6.887 1.00 85.06 76 PRO A O 1
ATOM 547 N N . PHE A 1 77 ? -7.277 -1.126 5.469 1.00 86.19 77 PHE A N 1
ATOM 548 C CA . PHE A 1 77 ? -6.240 -1.855 4.740 1.00 86.19 77 PHE A CA 1
ATOM 549 C C . PHE A 1 77 ? -5.953 -1.242 3.373 1.00 86.19 77 PHE A C 1
ATOM 551 O O . PHE A 1 77 ? -4.787 -1.041 3.049 1.00 86.19 77 PHE A O 1
ATOM 558 N N . HIS A 1 78 ? -6.992 -0.987 2.579 1.00 92.19 78 HIS A N 1
ATOM 559 C CA . HIS A 1 78 ? -6.894 -0.465 1.222 1.00 92.19 78 HIS A CA 1
ATOM 560 C C . HIS A 1 78 ? -8.258 0.029 0.715 1.00 92.19 78 HIS A C 1
ATOM 562 O O . HIS A 1 78 ? -9.303 -0.536 1.052 1.00 92.19 78 HIS A O 1
ATOM 568 N N . VAL A 1 79 ? -8.256 1.081 -0.103 1.00 91.69 79 VAL A N 1
ATOM 569 C CA . VAL A 1 79 ? -9.438 1.588 -0.812 1.00 91.69 79 VAL A CA 1
ATOM 570 C C . VAL A 1 79 ? -9.105 1.868 -2.275 1.00 91.69 79 VAL A C 1
ATOM 572 O O . VAL A 1 79 ? -7.981 2.216 -2.596 1.00 91.69 79 VAL A O 1
ATOM 575 N N . GLY A 1 80 ? -10.107 1.789 -3.154 1.00 86.75 80 GLY A N 1
ATOM 576 C CA . GLY A 1 80 ? -9.951 2.120 -4.577 1.00 86.75 80 GLY A CA 1
ATOM 577 C C . GLY A 1 80 ? -9.770 0.909 -5.499 1.00 86.75 80 GLY A C 1
ATOM 578 O O . GLY A 1 80 ? -9.805 1.067 -6.718 1.00 86.75 80 GLY A O 1
ATOM 579 N N . GLY A 1 81 ? -9.703 -0.307 -4.947 1.00 89.25 81 GLY A N 1
ATOM 580 C CA . GLY A 1 81 ? -9.654 -1.536 -5.737 1.00 89.25 81 GLY A CA 1
ATOM 581 C C . GLY A 1 81 ? -8.328 -1.736 -6.471 1.00 89.25 81 GLY A C 1
ATOM 582 O O . GLY A 1 81 ? -7.410 -0.929 -6.390 1.00 89.25 81 GLY A O 1
ATOM 583 N N . ALA A 1 82 ? -8.234 -2.803 -7.263 1.00 86.75 82 ALA A N 1
ATOM 584 C CA . ALA A 1 82 ? -6.982 -3.197 -7.916 1.00 86.75 82 ALA A CA 1
ATOM 585 C C . ALA A 1 82 ? -6.311 -2.102 -8.781 1.00 86.75 82 ALA A C 1
ATOM 587 O O . ALA A 1 82 ? -5.094 -2.144 -8.964 1.00 86.75 82 ALA A O 1
ATOM 588 N N . GLU A 1 83 ? -7.080 -1.139 -9.299 1.00 88.25 83 GLU A N 1
ATOM 589 C CA . GLU A 1 83 ? -6.568 -0.035 -10.123 1.00 88.25 83 GLU A CA 1
ATOM 590 C C . GLU A 1 83 ? -5.989 1.136 -9.314 1.00 88.25 83 GLU A C 1
ATOM 592 O O . GLU A 1 83 ? -5.285 1.963 -9.890 1.00 88.25 83 GLU A O 1
ATOM 597 N N . ASP A 1 84 ? -6.233 1.200 -8.000 1.00 93.50 84 ASP A N 1
ATOM 598 C CA . ASP A 1 84 ? -5.622 2.206 -7.118 1.00 93.50 84 ASP A CA 1
ATOM 599 C C . ASP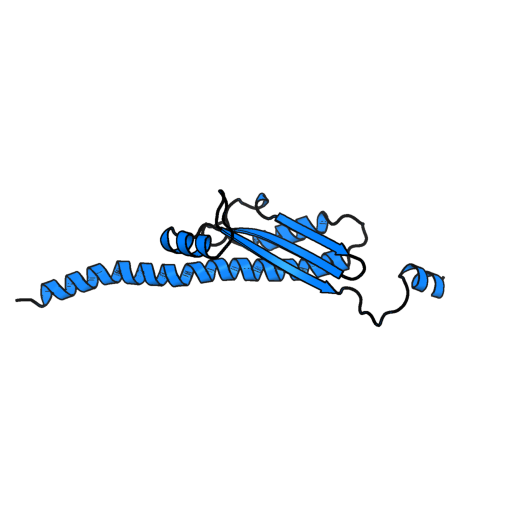 A 1 84 ? -4.112 1.989 -6.956 1.00 93.50 84 ASP A C 1
ATOM 601 O O . ASP A 1 84 ? -3.341 2.942 -6.832 1.00 93.50 84 ASP A O 1
ATOM 605 N N . TRP A 1 85 ? -3.673 0.729 -7.032 1.00 94.50 85 TRP A N 1
ATOM 606 C CA . TRP A 1 85 ? -2.266 0.374 -6.934 1.00 94.50 85 TRP A CA 1
ATOM 607 C C . TRP A 1 85 ? -1.459 0.961 -8.095 1.00 94.50 85 TRP A C 1
ATOM 609 O O . TRP A 1 85 ? -1.465 0.471 -9.236 1.00 94.50 85 TRP A O 1
ATOM 619 N N . ASN A 1 86 ? -0.682 1.987 -7.767 1.00 94.69 86 ASN A N 1
ATOM 620 C CA . ASN A 1 86 ? 0.284 2.584 -8.668 1.00 94.69 86 ASN A CA 1
ATOM 621 C C . ASN A 1 86 ? 1.654 1.955 -8.412 1.00 94.69 86 ASN A C 1
ATOM 623 O O . ASN A 1 86 ? 2.294 2.213 -7.392 1.00 94.69 86 ASN A O 1
ATOM 627 N N . CYS A 1 87 ? 2.084 1.096 -9.332 1.00 95.25 87 CYS A N 1
ATOM 628 C CA . CYS A 1 87 ? 3.383 0.444 -9.276 1.00 95.25 87 CYS A CA 1
ATOM 629 C C . CYS A 1 87 ? 4.294 1.072 -10.331 1.00 95.25 87 CYS A C 1
ATOM 631 O O . CYS A 1 87 ? 4.067 0.907 -11.529 1.00 95.25 87 CYS A O 1
ATOM 633 N N . GLN A 1 88 ? 5.322 1.780 -9.878 1.00 94.50 88 GLN A N 1
ATOM 634 C CA . GLN A 1 88 ? 6.327 2.398 -10.731 1.00 94.50 88 GLN A CA 1
ATOM 635 C C . GLN A 1 88 ? 7.630 1.621 -10.622 1.00 94.50 88 GLN A C 1
ATOM 637 O O . GLN A 1 88 ? 8.108 1.333 -9.524 1.00 94.50 88 GLN A O 1
ATOM 642 N N . MET A 1 89 ? 8.223 1.304 -11.768 1.00 93.44 89 MET A N 1
ATOM 643 C CA . MET A 1 89 ? 9.504 0.617 -11.846 1.00 93.44 89 MET A CA 1
ATOM 644 C C . MET A 1 89 ? 10.457 1.419 -12.710 1.00 93.44 89 MET A C 1
ATOM 646 O O . MET A 1 89 ? 10.088 1.907 -13.777 1.00 93.44 89 MET A O 1
ATOM 650 N N . ALA A 1 90 ? 11.698 1.507 -12.262 1.00 90.75 90 ALA A N 1
ATOM 651 C CA . ALA A 1 90 ? 12.783 2.087 -13.022 1.00 90.75 90 ALA A CA 1
ATOM 652 C C . ALA A 1 90 ? 14.001 1.171 -12.945 1.00 90.75 90 ALA A C 1
ATOM 654 O O . ALA A 1 90 ? 14.310 0.598 -11.896 1.00 90.75 90 ALA A O 1
ATOM 655 N N . ARG A 1 91 ? 14.708 1.066 -14.067 1.00 87.94 91 ARG A N 1
ATOM 656 C CA . ARG A 1 91 ? 16.028 0.452 -14.143 1.00 87.94 91 ARG A CA 1
ATOM 657 C C . ARG A 1 91 ? 17.010 1.515 -14.615 1.00 87.94 91 ARG A C 1
ATOM 659 O O . ARG A 1 91 ? 16.823 2.086 -15.684 1.00 87.94 91 ARG A O 1
ATOM 666 N N . ASP A 1 92 ? 18.048 1.740 -13.824 1.00 86.25 92 ASP A N 1
ATOM 667 C CA . ASP A 1 92 ? 19.161 2.624 -14.149 1.00 86.25 92 ASP A CA 1
ATOM 668 C C . ASP A 1 92 ? 20.468 1.833 -14.040 1.00 86.25 92 ASP A C 1
ATOM 670 O O . ASP A 1 92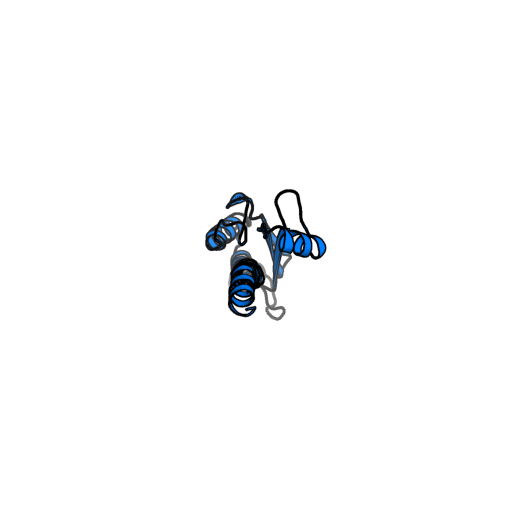 ? 20.960 1.539 -12.947 1.00 86.25 92 ASP A O 1
ATOM 674 N N . GLY A 1 93 ? 20.983 1.390 -15.189 1.00 83.12 93 GLY A N 1
ATOM 675 C CA . GLY A 1 93 ? 22.145 0.509 -15.259 1.00 83.12 93 GLY A CA 1
ATOM 676 C C . GLY A 1 93 ? 21.950 -0.776 -14.444 1.00 83.12 93 GLY A C 1
ATOM 677 O O . GLY A 1 93 ? 21.147 -1.638 -14.800 1.00 83.12 93 GLY A O 1
ATOM 678 N N . SER A 1 94 ? 22.711 -0.908 -13.353 1.00 82.44 94 SER A N 1
ATOM 679 C CA . SER A 1 94 ? 22.654 -2.038 -12.414 1.00 82.44 94 SER A CA 1
ATOM 680 C C . SER A 1 94 ? 21.717 -1.823 -11.226 1.00 82.44 94 SER A C 1
ATOM 682 O O . SER A 1 94 ? 21.580 -2.725 -10.399 1.00 82.44 94 SER A O 1
ATOM 684 N N . ARG A 1 95 ? 21.086 -0.654 -11.103 1.00 88.69 95 ARG A N 1
ATOM 685 C CA . ARG A 1 95 ? 20.147 -0.338 -10.028 1.00 88.69 95 ARG A CA 1
ATOM 686 C C . ARG A 1 95 ? 18.718 -0.506 -10.520 1.00 88.69 95 ARG A C 1
ATOM 688 O O . ARG A 1 95 ? 18.350 -0.026 -11.590 1.00 88.69 95 ARG A O 1
ATOM 695 N N . VAL A 1 96 ? 17.902 -1.157 -9.705 1.00 92.62 96 VAL A N 1
ATOM 696 C CA . VAL A 1 96 ? 16.461 -1.261 -9.914 1.00 92.62 96 VAL A CA 1
ATOM 697 C C . VAL A 1 96 ? 15.755 -0.590 -8.754 1.00 92.62 96 VAL A C 1
ATOM 699 O O . VAL A 1 96 ? 16.086 -0.846 -7.599 1.00 92.62 96 VAL A O 1
ATOM 702 N N . THR A 1 97 ? 14.770 0.239 -9.075 1.00 94.25 97 THR A N 1
ATOM 703 C CA . THR A 1 97 ? 13.903 0.902 -8.105 1.00 94.25 97 THR A CA 1
ATOM 704 C C . THR A 1 97 ? 12.459 0.535 -8.406 1.00 94.25 97 THR A C 1
ATOM 706 O O . THR A 1 97 ? 12.009 0.652 -9.544 1.00 94.25 97 THR A O 1
ATOM 709 N N . VAL A 1 98 ? 11.727 0.111 -7.381 1.00 96.62 98 VAL A N 1
ATOM 710 C CA . VAL A 1 98 ? 10.290 -0.157 -7.437 1.00 96.62 98 VAL A CA 1
ATOM 711 C C . VAL A 1 98 ? 9.611 0.664 -6.351 1.00 96.62 98 VAL A C 1
ATOM 713 O O . VAL A 1 98 ? 9.930 0.491 -5.175 1.00 96.62 98 VAL A O 1
ATOM 716 N N . SER A 1 99 ? 8.685 1.540 -6.736 1.00 96.56 99 SER A N 1
ATOM 717 C CA . SER A 1 99 ? 7.785 2.249 -5.822 1.00 96.56 99 SER A CA 1
ATOM 718 C C . SER A 1 99 ? 6.364 1.727 -6.003 1.00 96.56 99 SER A C 1
ATOM 720 O O . SER A 1 99 ? 5.894 1.532 -7.126 1.00 96.56 99 SER A O 1
ATOM 722 N N . ILE A 1 100 ? 5.693 1.457 -4.890 1.00 97.06 100 ILE A N 1
ATOM 723 C CA . ILE A 1 100 ? 4.290 1.059 -4.850 1.00 97.06 100 ILE A CA 1
ATOM 724 C C . ILE A 1 100 ? 3.556 2.079 -3.998 1.00 97.06 100 ILE A C 1
ATOM 726 O O . ILE A 1 100 ? 3.918 2.286 -2.839 1.00 97.06 100 ILE A O 1
ATOM 730 N N . ARG A 1 101 ? 2.500 2.662 -4.558 1.00 95.56 101 ARG A N 1
ATOM 731 C CA . ARG A 1 101 ? 1.597 3.582 -3.872 1.00 95.56 101 ARG A CA 1
ATOM 732 C C . ARG A 1 101 ? 0.170 3.038 -3.882 1.00 95.56 101 ARG A C 1
ATOM 734 O O . ARG A 1 101 ? -0.254 2.457 -4.880 1.00 95.56 101 ARG A O 1
ATOM 741 N N . GLY A 1 102 ? -0.544 3.251 -2.782 1.00 93.94 102 GLY A N 1
ATOM 742 C CA . GLY A 1 102 ? -1.978 2.986 -2.653 1.00 93.94 102 GLY A CA 1
ATOM 743 C C . GLY A 1 102 ? -2.594 3.804 -1.520 1.00 93.94 102 GLY A C 1
ATOM 744 O O . GLY A 1 102 ? -1.877 4.511 -0.801 1.00 93.94 102 GLY A O 1
ATOM 745 N N . HIS A 1 103 ? -3.911 3.714 -1.356 1.00 93.88 103 HIS A N 1
ATOM 746 C CA . HIS A 1 103 ? -4.650 4.541 -0.400 1.00 93.88 103 HIS A CA 1
ATOM 747 C C . HIS A 1 103 ? -5.337 3.722 0.692 1.00 93.88 103 HIS A C 1
ATOM 749 O O . HIS A 1 103 ? -5.814 2.609 0.476 1.00 93.88 103 HIS A O 1
ATOM 755 N N . VAL A 1 104 ? -5.435 4.315 1.883 1.00 91.50 104 VAL A N 1
ATOM 756 C CA . VAL A 1 104 ? -6.194 3.789 3.027 1.00 91.50 104 VAL A CA 1
ATOM 757 C C . VAL A 1 104 ? -7.120 4.859 3.595 1.00 91.50 104 VAL A C 1
ATOM 759 O O . VAL A 1 104 ? -6.865 6.059 3.476 1.00 91.50 104 VAL A O 1
ATOM 762 N N . ARG A 1 105 ? -8.208 4.442 4.245 1.00 89.25 105 ARG A N 1
ATOM 763 C CA . ARG A 1 105 ? -9.153 5.343 4.913 1.00 89.25 105 ARG A CA 1
ATOM 764 C C . ARG A 1 105 ? -9.317 4.926 6.383 1.00 89.25 105 ARG A C 1
ATOM 766 O O . ARG A 1 105 ? -10.179 4.094 6.676 1.00 89.25 105 ARG A O 1
ATOM 773 N N . PRO A 1 106 ? -8.499 5.486 7.296 1.00 84.94 106 PRO A N 1
ATOM 774 C CA . PRO A 1 106 ? -8.592 5.208 8.732 1.00 84.94 106 PRO A CA 1
ATOM 775 C C . PRO A 1 106 ? -9.887 5.789 9.330 1.00 84.94 106 PRO A C 1
ATOM 777 O O . PRO A 1 106 ? -10.551 6.610 8.683 1.00 84.94 106 PRO A O 1
ATOM 780 N N . LEU A 1 107 ? -10.266 5.412 10.561 1.00 84.94 107 LEU A N 1
ATOM 781 C CA . LEU A 1 107 ? -11.434 6.014 11.222 1.00 84.94 107 LEU A CA 1
ATOM 782 C C . LEU A 1 107 ? -11.200 7.512 11.449 1.00 84.94 107 LEU A C 1
ATOM 784 O O . LEU A 1 107 ? -10.061 7.930 11.615 1.00 84.94 107 LEU A O 1
ATOM 788 N N . PRO A 1 108 ? -12.255 8.341 11.540 1.00 76.38 108 PRO A N 1
ATOM 789 C CA . PRO A 1 108 ? -12.131 9.801 11.526 1.00 76.38 108 PRO A CA 1
ATOM 790 C C . PRO A 1 108 ? -11.097 10.387 12.499 1.00 76.38 108 PRO A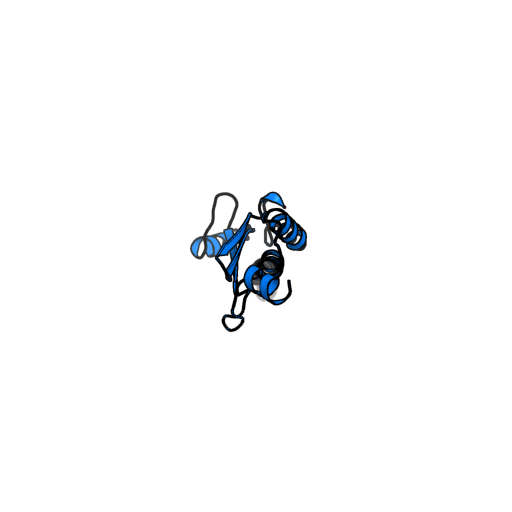 C 1
ATOM 792 O O . PRO A 1 108 ? -10.332 11.267 12.116 1.00 76.38 108 PRO A O 1
ATOM 795 N N . LEU A 1 109 ? -11.028 9.885 13.738 1.00 72.31 109 LEU A N 1
ATOM 796 C CA . LEU A 1 109 ? -10.081 10.386 14.744 1.00 72.31 109 LEU A CA 1
ATOM 797 C C . LEU A 1 109 ? -8.621 10.084 14.373 1.00 72.31 109 LEU A C 1
ATOM 799 O O . LEU A 1 109 ? -7.746 10.933 14.529 1.00 72.31 109 LEU A O 1
ATOM 803 N N . LEU A 1 110 ? -8.369 8.886 13.853 1.00 70.62 110 LEU A N 1
ATOM 804 C CA . LEU A 1 110 ? -7.041 8.432 13.450 1.00 70.62 110 LEU A CA 1
ATOM 805 C C . LEU A 1 110 ? -6.675 8.910 12.046 1.00 70.62 110 LEU A C 1
ATOM 807 O O . LEU A 1 110 ? -5.514 9.186 11.785 1.00 70.62 110 LEU A O 1
ATOM 811 N N . GLY A 1 111 ? -7.662 9.106 11.176 1.00 66.50 111 GLY A N 1
ATOM 812 C CA . GLY A 1 111 ? -7.530 9.687 9.849 1.00 66.50 111 GLY A CA 1
ATOM 813 C C . GLY A 1 111 ? -7.082 11.138 9.910 1.00 66.50 111 GLY A C 1
ATOM 814 O O . GLY A 1 111 ? -6.179 11.511 9.171 1.00 66.50 111 GLY A O 1
ATOM 815 N N . VAL A 1 112 ? -7.621 11.937 10.840 1.00 71.56 112 VAL A N 1
ATOM 816 C CA . VAL A 1 112 ? -7.130 13.305 11.081 1.00 71.56 112 VAL A CA 1
ATOM 817 C C . VAL A 1 112 ? -5.665 13.278 11.516 1.00 71.56 112 VAL A C 1
ATOM 819 O O . VAL A 1 112 ? -4.849 13.977 10.919 1.00 71.56 112 VAL A O 1
ATOM 822 N N . ALA A 1 113 ? -5.301 12.428 12.482 1.00 68.44 113 ALA A N 1
ATOM 823 C CA . ALA A 1 113 ? -3.909 12.293 12.911 1.00 68.44 113 ALA A CA 1
ATOM 824 C C . ALA A 1 113 ? -2.998 11.826 11.759 1.00 68.44 113 ALA A C 1
ATOM 826 O O . ALA A 1 113 ? -1.997 12.468 11.465 1.00 68.44 113 ALA A O 1
ATOM 827 N N . ALA A 1 114 ? -3.369 10.762 11.049 1.00 67.94 114 ALA A N 1
ATOM 828 C CA . ALA A 1 114 ? -2.601 10.213 9.936 1.00 67.94 114 ALA A CA 1
ATOM 829 C C . ALA A 1 114 ? -2.454 11.211 8.777 1.00 67.94 114 ALA A C 1
ATOM 831 O O . ALA A 1 114 ? -1.359 11.367 8.250 1.00 67.94 114 ALA A O 1
ATOM 832 N N . SER A 1 115 ? -3.516 11.942 8.422 1.00 67.00 115 SER A N 1
ATOM 833 C CA . SER A 1 115 ? -3.475 13.003 7.403 1.00 67.00 115 SER A CA 1
ATOM 834 C C . SER A 1 115 ? -2.594 14.189 7.801 1.00 67.00 115 SER A C 1
ATOM 836 O O . SER A 1 115 ? -2.044 14.855 6.932 1.00 67.00 115 SER A O 1
ATOM 838 N N . ALA A 1 116 ? -2.429 14.446 9.103 1.00 66.38 116 ALA A N 1
ATOM 839 C CA . ALA A 1 116 ? -1.540 15.490 9.599 1.00 66.38 116 ALA A CA 1
ATOM 840 C C . ALA A 1 116 ? -0.060 15.072 9.552 1.00 66.38 116 ALA A C 1
ATOM 842 O O . ALA A 1 116 ? 0.813 15.929 9.430 1.00 66.38 116 ALA A O 1
ATOM 843 N N . PHE A 1 117 ? 0.228 13.768 9.645 1.00 64.38 117 PHE A N 1
ATOM 844 C CA . PHE A 1 117 ? 1.592 13.221 9.638 1.00 64.38 117 PHE A CA 1
ATOM 845 C C . PHE A 1 117 ? 2.031 12.634 8.287 1.00 64.38 117 PHE A C 1
ATOM 847 O O . PHE A 1 117 ? 3.219 12.375 8.100 1.00 64.38 117 PHE A O 1
ATOM 854 N N . GLY A 1 118 ? 1.105 12.419 7.354 1.00 69.50 118 GLY A N 1
ATOM 855 C CA . GLY A 1 118 ? 1.351 11.804 6.052 1.00 69.50 118 GLY A CA 1
ATOM 856 C C . GLY A 1 118 ? 0.713 12.573 4.899 1.00 69.50 118 GLY A C 1
ATOM 857 O O . GLY A 1 118 ? -0.015 13.543 5.091 1.00 69.50 118 GLY A O 1
ATOM 858 N N . GLN A 1 119 ? 0.982 12.134 3.670 1.00 79.25 119 GLN A N 1
ATOM 859 C CA . GLN A 1 119 ? 0.278 12.668 2.507 1.00 79.25 119 GLN A CA 1
ATOM 860 C C . GLN A 1 119 ? -1.136 12.087 2.462 1.00 79.25 119 GLN A C 1
ATOM 862 O O . GLN A 1 119 ? -1.335 10.888 2.648 1.00 79.25 119 GLN A O 1
ATOM 867 N N . SER A 1 120 ? -2.126 12.939 2.225 1.00 83.12 120 SER A N 1
ATOM 868 C CA . SER A 1 120 ? -3.508 12.531 1.991 1.00 83.12 120 SER A CA 1
ATOM 869 C C . SER A 1 120 ? -4.067 13.299 0.803 1.00 83.12 120 SER A C 1
ATOM 871 O O . SER A 1 120 ? -3.647 14.424 0.525 1.00 83.12 120 SER A O 1
ATOM 873 N N . ASP A 1 121 ? -4.984 12.674 0.082 1.00 83.62 121 ASP A N 1
ATOM 874 C CA . ASP A 1 121 ? -5.697 13.272 -1.039 1.00 83.62 121 ASP A CA 1
ATOM 875 C C . ASP A 1 121 ? -7.204 12.983 -0.944 1.00 83.62 121 ASP A C 1
ATOM 877 O O . ASP A 1 121 ? -7.710 12.536 0.088 1.00 83.62 121 ASP A O 1
ATOM 881 N N . GLY A 1 122 ? -7.951 13.286 -2.011 1.00 78.06 122 GLY A N 1
ATOM 882 C CA . GLY A 1 122 ? -9.402 13.080 -2.056 1.00 78.06 122 GLY A CA 1
ATOM 883 C C . GLY A 1 122 ? -9.843 11.615 -1.922 1.00 78.06 122 GLY A C 1
ATOM 884 O O . GLY A 1 122 ? -11.016 11.363 -1.642 1.00 78.06 122 GLY A O 1
ATOM 885 N N . THR A 1 123 ? -8.931 10.654 -2.092 1.00 81.00 123 THR A N 1
ATOM 886 C CA . THR A 1 123 ? -9.207 9.218 -1.979 1.00 81.00 123 THR A CA 1
ATOM 887 C C . THR A 1 123 ? -8.984 8.736 -0.546 1.00 81.00 123 THR A C 1
ATOM 889 O O . THR A 1 123 ? -9.843 8.040 0.017 1.00 81.00 123 THR A O 1
ATOM 892 N N . GLY A 1 124 ? -7.881 9.155 0.079 1.00 85.75 124 GLY A N 1
ATOM 893 C CA . GLY A 1 124 ? -7.547 8.804 1.456 1.00 85.75 124 GLY A CA 1
ATOM 894 C C . GLY A 1 124 ? -6.123 9.184 1.855 1.00 85.75 124 GLY A C 1
ATOM 895 O O . GLY A 1 124 ? -5.487 10.042 1.249 1.00 85.75 124 GLY A O 1
ATOM 896 N N . VAL A 1 125 ? -5.619 8.536 2.904 1.00 89.38 125 VAL A N 1
ATOM 897 C CA . VAL A 1 125 ? -4.212 8.632 3.309 1.00 89.38 125 VAL A CA 1
ATOM 898 C C . VAL A 1 125 ? -3.377 7.773 2.366 1.00 89.38 125 VAL A C 1
ATOM 900 O O . VAL A 1 125 ? -3.715 6.620 2.102 1.00 89.38 125 VAL A O 1
ATOM 903 N N . VAL A 1 126 ? -2.285 8.338 1.868 1.00 92.06 126 VAL A N 1
ATOM 904 C CA . VAL A 1 126 ? -1.370 7.695 0.930 1.00 92.06 126 VAL A CA 1
ATOM 905 C C . VAL A 1 126 ? -0.368 6.839 1.694 1.00 92.06 126 VAL A C 1
ATOM 907 O O . VAL A 1 126 ? 0.345 7.335 2.568 1.00 92.06 126 VAL A O 1
ATOM 910 N N . LEU A 1 127 ? -0.261 5.567 1.316 1.00 92.06 127 LEU A N 1
ATOM 911 C CA . LEU A 1 127 ? 0.859 4.709 1.681 1.00 92.06 127 LEU A CA 1
ATOM 912 C C . LEU A 1 127 ? 1.779 4.558 0.472 1.00 92.06 127 LEU A C 1
ATOM 914 O O . LEU A 1 127 ? 1.319 4.273 -0.633 1.00 92.06 127 LEU A O 1
ATOM 918 N N . GLU A 1 128 ? 3.083 4.712 0.688 1.00 94.25 128 GLU A N 1
ATOM 919 C CA . GLU A 1 128 ? 4.101 4.512 -0.341 1.00 94.25 128 GLU A CA 1
ATOM 920 C C . GLU A 1 128 ? 5.246 3.662 0.206 1.00 94.25 128 GLU A C 1
ATOM 922 O O . GLU A 1 128 ? 5.795 3.953 1.268 1.00 94.25 128 GLU A O 1
ATOM 927 N N . ALA A 1 129 ? 5.616 2.614 -0.528 1.00 95.69 129 ALA A N 1
ATOM 928 C CA . ALA A 1 129 ? 6.748 1.756 -0.217 1.00 95.69 129 ALA A CA 1
ATOM 929 C C . ALA A 1 129 ? 7.700 1.688 -1.412 1.00 95.69 129 ALA A C 1
ATOM 931 O O . ALA A 1 129 ? 7.320 1.230 -2.490 1.00 95.69 129 ALA A O 1
ATOM 932 N N . THR A 1 130 ? 8.957 2.062 -1.179 1.00 95.38 130 THR A N 1
ATOM 933 C CA . THR A 1 130 ? 10.006 2.044 -2.203 1.00 95.38 130 THR A CA 1
ATOM 934 C C . THR A 1 130 ? 11.089 1.038 -1.844 1.00 95.38 130 THR A C 1
ATOM 936 O O . THR A 1 130 ? 11.579 0.991 -0.713 1.00 95.38 130 THR A O 1
ATOM 939 N N . CYS A 1 131 ? 11.478 0.226 -2.821 1.00 95.50 131 CYS A N 1
ATOM 940 C CA . CYS A 1 131 ? 12.603 -0.690 -2.743 1.00 95.50 131 CYS A CA 1
ATOM 941 C C . CYS A 1 131 ? 13.600 -0.351 -3.851 1.00 95.50 131 CYS A C 1
ATOM 943 O O . CYS A 1 131 ? 13.213 -0.226 -5.010 1.00 95.50 131 CYS A O 1
ATOM 945 N N . ALA A 1 132 ? 14.873 -0.209 -3.490 1.00 92.75 132 ALA A N 1
ATOM 946 C CA . ALA A 1 132 ? 15.965 -0.072 -4.440 1.00 92.75 132 ALA A CA 1
ATOM 947 C C . ALA A 1 132 ? 16.978 -1.193 -4.193 1.00 92.75 132 ALA A C 1
ATOM 949 O O . ALA A 1 132 ? 17.489 -1.327 -3.081 1.00 92.75 132 ALA A O 1
ATOM 950 N N . GLU A 1 133 ? 17.262 -1.991 -5.219 1.00 88.00 133 GLU A N 1
ATOM 951 C CA . GLU A 1 133 ? 18.239 -3.080 -5.169 1.00 88.00 133 GLU A CA 1
ATOM 952 C C . GLU A 1 133 ? 19.314 -2.881 -6.245 1.00 88.00 133 GLU A C 1
ATOM 954 O O . GLU A 1 133 ? 19.055 -2.386 -7.347 1.00 88.00 133 GLU A O 1
ATOM 959 N N . GLN A 1 134 ? 20.547 -3.266 -5.915 1.00 84.38 134 GLN A N 1
ATOM 960 C CA . GLN A 1 134 ? 21.657 -3.307 -6.860 1.00 84.38 134 GLN A CA 1
ATOM 961 C C . GLN A 1 134 ? 21.744 -4.725 -7.425 1.00 84.38 134 GLN A C 1
ATOM 963 O O . GLN A 1 134 ? 22.116 -5.672 -6.739 1.00 84.38 134 GLN A O 1
ATOM 968 N N . VAL A 1 135 ? 21.332 -4.863 -8.679 1.00 73.81 135 VAL A N 1
ATOM 969 C CA . VAL A 1 135 ? 21.111 -6.137 -9.372 1.00 73.81 135 VAL A CA 1
ATOM 970 C C . VAL A 1 135 ? 22.411 -6.777 -9.834 1.00 73.81 135 VAL A C 1
ATOM 972 O O . VAL A 1 135 ? 22.525 -7.998 -9.915 1.00 73.81 135 VAL A O 1
ATOM 975 N N . ARG A 1 136 ? 23.410 -5.948 -10.135 1.00 69.38 136 ARG A N 1
ATOM 976 C CA . ARG A 1 136 ? 24.730 -6.400 -10.550 1.00 69.38 136 ARG A CA 1
ATOM 977 C C . ARG A 1 136 ? 25.747 -5.984 -9.506 1.00 69.38 136 ARG A C 1
ATOM 979 O O . ARG A 1 136 ? 25.894 -4.796 -9.226 1.00 69.38 136 ARG A O 1
ATOM 986 N N . ALA A 1 137 ? 26.460 -6.964 -8.965 1.00 65.19 137 ALA A N 1
ATOM 987 C CA . ALA A 1 137 ? 27.562 -6.683 -8.070 1.00 65.19 137 ALA A CA 1
ATOM 988 C C . ALA A 1 137 ? 28.682 -5.961 -8.831 1.00 65.19 137 ALA A C 1
ATOM 990 O O . ALA A 1 137 ? 29.038 -6.350 -9.944 1.00 65.19 137 ALA A O 1
ATOM 991 N N . GLU A 1 138 ? 29.239 -4.919 -8.220 1.00 65.56 138 GLU A N 1
ATOM 992 C CA . GLU A 1 138 ? 30.235 -4.040 -8.849 1.00 65.56 138 GLU A CA 1
ATOM 993 C C . GLU A 1 138 ? 31.526 -4.775 -9.239 1.00 65.56 138 GLU A C 1
ATOM 995 O O . GLU A 1 138 ? 32.225 -4.356 -10.155 1.00 65.56 138 GLU A O 1
ATOM 1000 N N . TRP A 1 139 ? 31.816 -5.907 -8.590 1.00 70.00 139 TRP A N 1
ATOM 1001 C CA . TRP A 1 139 ? 32.986 -6.739 -8.875 1.00 70.00 139 TRP A CA 1
ATOM 1002 C C . TRP A 1 139 ? 32.838 -7.614 -10.129 1.00 70.00 139 TRP A C 1
ATOM 1004 O O . TRP A 1 139 ? 33.839 -8.107 -10.648 1.00 70.00 139 TRP A O 1
ATOM 1014 N N . VAL A 1 140 ? 31.616 -7.821 -10.636 1.00 69.31 140 VAL A N 1
ATOM 1015 C CA . VAL A 1 140 ? 31.402 -8.556 -11.889 1.00 69.31 140 VAL A CA 1
ATOM 1016 C C . VAL A 1 140 ? 31.712 -7.597 -13.034 1.00 69.31 140 VAL A C 1
ATOM 1018 O O . VAL A 1 140 ? 30.843 -6.831 -13.451 1.00 69.31 140 VAL A O 1
ATOM 1021 N N . GLY A 1 141 ? 32.943 -7.631 -13.542 1.00 59.53 141 GLY A N 1
ATOM 1022 C CA . GLY A 1 141 ? 33.373 -6.855 -14.709 1.00 59.53 141 GLY A CA 1
ATOM 1023 C C . GLY A 1 141 ? 32.722 -7.307 -16.026 1.00 59.53 141 GLY A C 1
ATOM 1024 O O . GLY A 1 141 ? 32.249 -8.437 -16.149 1.00 59.53 141 GLY A O 1
ATOM 1025 N N . GLY A 1 142 ? 32.685 -6.399 -17.002 1.00 64.62 142 GLY A N 1
ATOM 1026 C CA . GLY A 1 142 ? 32.371 -6.639 -18.419 1.00 64.62 142 GLY A CA 1
ATOM 1027 C C . GLY A 1 142 ? 30.895 -6.819 -18.817 1.00 64.62 142 GLY A C 1
ATOM 1028 O O . GLY A 1 142 ? 30.110 -7.448 -18.120 1.00 64.62 142 GLY A O 1
ATOM 1029 N N . GLY A 1 143 ? 30.439 -6.243 -19.928 1.00 69.62 143 GLY A N 1
ATOM 1030 C CA . GLY A 1 143 ? 29.021 -6.312 -20.350 1.00 69.62 143 GLY A CA 1
ATOM 1031 C C . GLY A 1 143 ? 28.547 -7.730 -20.721 1.00 69.62 143 GLY A C 1
ATOM 1032 O O . GLY A 1 143 ? 29.366 -8.572 -21.061 1.00 69.62 143 GLY A O 1
ATOM 1033 N N . TYR A 1 144 ? 27.233 -8.011 -20.734 1.00 65.31 144 TYR A N 1
ATOM 1034 C CA . TYR A 1 144 ? 26.718 -9.305 -21.239 1.00 65.31 144 TYR A CA 1
ATOM 1035 C C . TYR A 1 144 ? 27.236 -9.606 -22.658 1.00 65.31 144 TYR A C 1
ATOM 1037 O O . TYR A 1 144 ? 27.675 -10.717 -22.927 1.00 65.31 144 TYR A O 1
ATOM 1045 N N . GLY A 1 145 ? 27.313 -8.586 -23.521 1.00 67.06 145 GLY A N 1
ATOM 1046 C CA . GLY A 1 145 ? 27.917 -8.708 -24.851 1.00 67.06 145 GLY A CA 1
ATOM 1047 C C . GLY A 1 145 ? 29.422 -9.012 -24.841 1.00 67.06 145 GLY A C 1
ATOM 1048 O O . GLY A 1 145 ? 29.908 -9.695 -25.732 1.00 67.06 145 GLY A O 1
ATOM 1049 N N . GLU A 1 146 ? 30.157 -8.567 -23.824 1.00 71.69 146 GLU A N 1
ATOM 1050 C CA . GLU A 1 146 ? 31.593 -8.839 -23.658 1.00 71.69 146 GLU A CA 1
ATOM 1051 C C . GLU A 1 146 ? 31.827 -10.283 -23.197 1.00 71.69 146 GLU A C 1
ATOM 1053 O O . GLU A 1 146 ? 32.712 -10.975 -23.694 1.00 71.69 146 GLU A O 1
ATOM 1058 N N . TRP A 1 147 ? 30.952 -10.784 -22.322 1.00 73.44 147 TRP A N 1
ATOM 1059 C CA . TRP A 1 147 ? 30.908 -12.199 -21.969 1.00 73.44 147 TRP A CA 1
ATOM 1060 C C . TRP A 1 147 ? 30.512 -13.063 -23.168 1.00 73.44 147 TRP A C 1
ATOM 1062 O O . TRP A 1 147 ? 31.174 -14.058 -23.427 1.00 73.44 147 TRP A O 1
ATOM 1072 N N . GLN A 1 148 ? 29.507 -12.677 -23.956 1.00 74.75 148 GLN A N 1
ATOM 1073 C CA . GLN A 1 148 ? 29.145 -13.414 -25.173 1.00 74.75 148 GLN A CA 1
ATOM 1074 C C . GLN A 1 148 ? 30.297 -13.483 -26.187 1.00 74.75 148 GLN A C 1
ATOM 1076 O O . GLN A 1 148 ? 30.450 -14.505 -26.844 1.00 74.75 148 GLN A O 1
ATOM 1081 N N . GLN A 1 149 ? 31.128 -12.441 -26.284 1.00 76.19 149 GL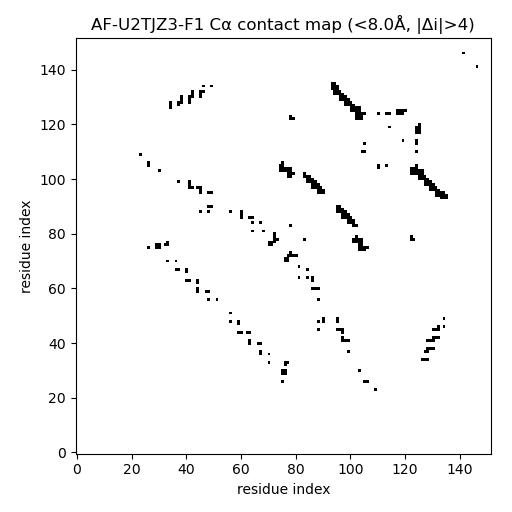N A N 1
ATOM 1082 C CA . GLN A 1 149 ? 32.308 -12.422 -27.157 1.00 76.19 149 GLN A CA 1
ATOM 1083 C C . GLN A 1 149 ? 33.475 -13.278 -26.644 1.00 76.19 149 GLN A C 1
ATOM 1085 O O . GLN A 1 149 ? 34.275 -13.736 -27.448 1.00 76.19 149 GLN A O 1
ATOM 1090 N N . MET A 1 150 ? 33.590 -13.515 -25.334 1.00 78.12 150 MET A N 1
ATOM 1091 C CA . MET A 1 150 ? 34.624 -14.412 -24.791 1.00 78.12 150 MET A CA 1
ATOM 1092 C C . MET A 1 150 ? 34.371 -15.892 -25.097 1.00 78.12 150 MET A C 1
ATOM 1094 O O . MET A 1 150 ? 35.312 -16.682 -25.064 1.00 78.12 150 MET A O 1
ATOM 1098 N N . TRP A 1 151 ? 33.116 -16.274 -25.341 1.00 76.31 151 TRP A N 1
ATOM 1099 C CA . TRP A 1 151 ? 32.706 -17.669 -25.543 1.00 76.31 151 TRP A CA 1
ATOM 1100 C C . TRP A 1 151 ? 32.116 -17.943 -26.937 1.00 76.31 151 TRP A C 1
ATOM 1102 O O . TRP A 1 151 ? 31.644 -19.056 -27.174 1.00 76.31 151 TRP A O 1
ATOM 1112 N N . GLY A 1 152 ? 32.108 -16.946 -27.827 1.00 60.84 152 GLY A N 1
ATOM 1113 C CA . GLY A 1 152 ? 31.758 -17.082 -29.246 1.00 60.84 152 GLY A CA 1
ATOM 1114 C C . GLY A 1 152 ? 33.001 -17.237 -30.105 1.00 60.84 152 GLY A C 1
ATOM 1115 O O . GLY A 1 152 ? 32.943 -18.047 -31.054 1.00 60.84 152 GLY A O 1
#